Protein AF-A0AAJ5UW17-F1 (afdb_monomer_lite)

Sequence (78 aa):
MPYLFSPGHLTFYHTEVPYPDIPADVREVTDEEHDLLMQGLLTQGKVLQSDAQGAPVLVDRTEAASTVSEAAAISPDS

Radius of gyration: 16.02 Å; chains: 1; bounding box: 45×48×29 Å

Organism: NCBI:txid2666183

pLDDT: mean 84.27, std 16.44, range [45.66, 96.94]

Structure (mmCIF, N/CA/C/O backbone):
data_AF-A0AAJ5UW17-F1
#
_entry.id   AF-A0AAJ5UW17-F1
#
loop_
_atom_site.group_PDB
_atom_site.id
_atom_site.type_symbol
_atom_site.label_atom_id
_atom_site.label_alt_id
_atom_site.label_comp_id
_atom_site.label_asym_id
_atom_site.label_entity_id
_atom_site.label_seq_id
_atom_site.pdbx_PDB_ins_code
_atom_site.Cartn_x
_atom_site.Cartn_y
_atom_site.Cartn_z
_atom_site.occupancy
_atom_site.B_iso_or_equiv
_atom_site.auth_seq_id
_atom_site.auth_comp_id
_atom_site.auth_asym_id
_atom_site.auth_atom_id
_atom_site.pdbx_PDB_model_num
ATOM 1 N N . MET A 1 1 ? 9.319 10.098 -3.163 1.00 70.81 1 MET A N 1
ATOM 2 C CA . MET A 1 1 ? 9.589 9.198 -4.300 1.00 70.81 1 MET A CA 1
ATOM 3 C C . MET A 1 1 ? 8.712 7.986 -4.081 1.00 70.81 1 MET A C 1
ATOM 5 O O . MET A 1 1 ? 8.891 7.345 -3.054 1.00 70.81 1 MET A O 1
ATOM 9 N N . PRO A 1 2 ? 7.769 7.701 -4.992 1.00 86.94 2 PRO A N 1
ATOM 10 C CA . PRO A 1 2 ? 6.625 6.854 -4.685 1.00 86.94 2 PRO A CA 1
ATOM 11 C C . PRO A 1 2 ? 7.037 5.425 -4.329 1.00 86.94 2 PRO A C 1
ATOM 13 O O . PRO A 1 2 ? 8.051 4.900 -4.806 1.00 86.94 2 PRO A O 1
ATOM 16 N N . TYR A 1 3 ? 6.202 4.790 -3.518 1.00 94.25 3 TYR A N 1
ATOM 17 C CA . TYR A 1 3 ? 6.238 3.360 -3.255 1.00 94.25 3 TYR A CA 1
ATOM 18 C C . TYR A 1 3 ? 5.391 2.631 -4.294 1.00 94.25 3 TYR A C 1
ATOM 20 O O . TYR A 1 3 ? 4.489 3.203 -4.902 1.00 94.25 3 TYR A O 1
ATOM 28 N N . LEU A 1 4 ? 5.660 1.346 -4.486 1.00 95.56 4 LEU A N 1
ATOM 29 C CA . LEU A 1 4 ? 4.799 0.455 -5.248 1.00 95.56 4 LEU A CA 1
ATOM 30 C C . LEU A 1 4 ? 4.105 -0.505 -4.288 1.00 95.56 4 LEU A C 1
ATOM 32 O O . LEU A 1 4 ? 4.745 -1.039 -3.390 1.00 95.56 4 LEU A O 1
ATOM 36 N N . PHE A 1 5 ? 2.822 -0.771 -4.484 1.00 96.94 5 PHE A N 1
ATOM 37 C CA . PHE A 1 5 ? 2.060 -1.743 -3.705 1.00 96.94 5 PHE A CA 1
ATOM 38 C C . PHE A 1 5 ? 1.553 -2.864 -4.605 1.00 96.94 5 PHE A C 1
ATOM 40 O O . PHE A 1 5 ? 0.910 -2.583 -5.613 1.00 96.94 5 PHE A O 1
ATOM 47 N N . SER A 1 6 ? 1.812 -4.121 -4.234 1.00 96.44 6 SER A N 1
ATOM 48 C CA . SER A 1 6 ? 1.200 -5.290 -4.878 1.00 96.44 6 SER A CA 1
ATOM 49 C C . SER A 1 6 ? -0.035 -5.727 -4.080 1.00 96.44 6 SER A C 1
ATOM 51 O O . SER A 1 6 ? 0.121 -6.182 -2.940 1.00 96.44 6 SER A O 1
ATOM 53 N N . PRO A 1 7 ? -1.254 -5.634 -4.644 1.00 95.38 7 PRO A N 1
ATOM 54 C CA . PRO A 1 7 ? -2.467 -6.107 -3.988 1.00 95.38 7 PRO A CA 1
ATOM 55 C C . PRO A 1 7 ? -2.501 -7.630 -3.825 1.00 95.38 7 PRO A C 1
ATOM 57 O O . PRO A 1 7 ? -3.077 -8.104 -2.848 1.00 95.38 7 PRO A O 1
ATOM 60 N N . GLY A 1 8 ? -1.882 -8.397 -4.728 1.00 92.50 8 GLY A N 1
ATOM 61 C CA . GLY A 1 8 ? -1.805 -9.854 -4.629 1.00 92.50 8 GLY A CA 1
ATOM 62 C C . GLY A 1 8 ? -0.847 -10.338 -3.541 1.00 92.50 8 GLY A C 1
ATOM 63 O O . GLY A 1 8 ? -1.072 -11.392 -2.949 1.00 92.50 8 GLY A O 1
ATOM 64 N N . HIS A 1 9 ? 0.214 -9.577 -3.258 1.00 93.12 9 HIS A N 1
ATOM 65 C CA . HIS A 1 9 ? 1.209 -9.927 -2.236 1.00 93.12 9 HIS A CA 1
ATOM 66 C C . HIS A 1 9 ? 1.047 -9.138 -0.929 1.00 93.12 9 HIS A C 1
ATOM 68 O O . HIS A 1 9 ? 1.773 -9.402 0.030 1.00 93.12 9 HIS A O 1
ATOM 74 N N . LEU A 1 10 ? 0.142 -8.153 -0.891 1.00 94.44 10 LEU A N 1
ATOM 75 C CA . LEU A 1 10 ? -0.054 -7.219 0.224 1.00 94.44 10 LEU A CA 1
ATOM 76 C C . LEU A 1 10 ? 1.278 -6.648 0.740 1.00 94.44 10 LEU A C 1
ATOM 78 O O . LEU A 1 10 ? 1.549 -6.633 1.940 1.00 94.44 10 LEU A O 1
ATOM 82 N N . THR A 1 11 ? 2.139 -6.232 -0.190 1.00 94.12 11 THR A N 1
ATOM 83 C CA . THR A 1 11 ? 3.528 -5.840 0.089 1.00 94.12 11 THR A CA 1
ATOM 84 C C . THR A 1 11 ? 3.889 -4.558 -0.652 1.00 94.12 11 THR A C 1
ATOM 86 O O . THR A 1 11 ? 3.453 -4.343 -1.786 1.00 94.12 11 THR A O 1
ATOM 89 N N . PHE A 1 12 ? 4.712 -3.728 -0.008 1.00 95.19 12 PHE A N 1
ATOM 90 C CA . PHE A 1 12 ? 5.290 -2.527 -0.602 1.00 95.19 12 PHE A CA 1
ATOM 91 C C . PHE A 1 12 ? 6.693 -2.788 -1.160 1.00 95.19 12 PHE A C 1
ATOM 93 O O . PHE A 1 12 ? 7.487 -3.519 -0.567 1.00 95.19 12 PHE A O 1
ATOM 100 N N . TYR A 1 13 ? 7.013 -2.129 -2.268 1.00 94.31 13 TYR A N 1
ATOM 101 C CA . TYR A 1 13 ? 8.323 -2.118 -2.905 1.00 94.31 13 TYR A CA 1
ATOM 102 C C . TYR A 1 13 ? 8.785 -0.672 -3.045 1.00 94.31 13 TYR A C 1
ATOM 104 O O . TYR A 1 13 ? 8.038 0.192 -3.504 1.00 94.31 13 TYR A O 1
ATOM 112 N N . HIS A 1 14 ? 10.025 -0.404 -2.657 1.00 92.06 14 HIS A N 1
ATOM 113 C CA . HIS A 1 14 ? 10.614 0.918 -2.826 1.00 92.06 14 HIS A CA 1
ATOM 114 C C . HIS A 1 14 ? 11.159 1.058 -4.252 1.00 92.06 14 HIS A C 1
ATOM 116 O O . HIS A 1 14 ? 11.913 0.199 -4.704 1.00 92.06 14 HIS A O 1
ATOM 122 N N . THR A 1 15 ? 10.820 2.141 -4.954 1.00 88.88 15 THR A N 1
ATOM 123 C CA . THR A 1 15 ? 11.208 2.344 -6.367 1.00 88.88 15 THR A CA 1
ATOM 124 C C . THR A 1 15 ? 12.720 2.458 -6.583 1.00 88.88 15 THR A C 1
ATOM 126 O O . THR A 1 15 ? 13.216 2.149 -7.662 1.00 88.88 15 THR A O 1
ATOM 129 N N . GLU A 1 16 ? 13.472 2.845 -5.552 1.00 89.12 16 GLU A N 1
ATOM 130 C CA . GLU A 1 16 ? 14.942 2.923 -5.606 1.00 89.12 16 GLU A CA 1
ATOM 131 C C . GLU A 1 16 ? 15.661 1.602 -5.289 1.00 89.12 16 GLU A C 1
ATOM 133 O O . GLU A 1 16 ? 16.872 1.495 -5.488 1.00 89.12 16 GLU A O 1
ATOM 138 N N . VAL A 1 17 ? 14.947 0.593 -4.782 1.00 88.62 17 VAL A N 1
ATOM 139 C CA . VAL A 1 17 ? 15.543 -0.711 -4.479 1.00 88.62 17 VAL A CA 1
ATOM 140 C C . VAL A 1 17 ? 15.323 -1.620 -5.688 1.00 88.62 17 VAL A C 1
ATOM 142 O O . VAL A 1 17 ? 14.177 -1.878 -6.051 1.00 88.62 17 VAL A O 1
ATOM 145 N N . PRO A 1 18 ? 16.385 -2.116 -6.347 1.00 86.88 18 PRO A N 1
ATOM 146 C CA . PRO A 1 18 ? 16.221 -3.027 -7.466 1.00 86.88 18 PRO A CA 1
ATOM 147 C C . PRO A 1 18 ? 15.690 -4.371 -6.964 1.00 86.88 18 PRO A C 1
ATOM 149 O O . PRO A 1 18 ? 16.325 -5.042 -6.149 1.00 86.88 18 PRO A O 1
ATOM 152 N N . TYR A 1 19 ? 14.545 -4.781 -7.498 1.00 88.00 19 TYR A N 1
ATOM 153 C CA . TYR A 1 19 ? 13.971 -6.102 -7.273 1.00 88.00 19 TYR A CA 1
ATOM 154 C C . TYR A 1 19 ? 14.012 -6.889 -8.587 1.00 88.00 19 TYR A C 1
ATOM 156 O O . TYR A 1 19 ? 13.595 -6.353 -9.614 1.00 88.00 19 TYR A O 1
ATOM 164 N N . PRO A 1 20 ? 14.514 -8.137 -8.581 1.00 88.50 20 PRO A N 1
ATOM 165 C CA . PRO A 1 20 ? 14.645 -8.929 -9.802 1.00 88.50 20 PRO A CA 1
ATOM 166 C C . PRO A 1 20 ? 13.287 -9.262 -10.432 1.00 88.50 20 PRO A C 1
ATOM 168 O O . PRO A 1 20 ? 13.175 -9.241 -11.652 1.00 88.50 20 PRO A O 1
ATOM 171 N N . ASP A 1 21 ? 12.261 -9.485 -9.606 1.00 89.00 21 ASP A N 1
ATOM 172 C CA . ASP A 1 21 ? 10.929 -9.915 -10.036 1.00 89.00 21 ASP A CA 1
ATOM 173 C C . ASP A 1 21 ? 9.842 -9.083 -9.329 1.00 89.00 21 ASP A C 1
ATOM 175 O O . ASP A 1 21 ? 9.222 -9.524 -8.359 1.00 89.00 21 ASP A O 1
ATOM 179 N N . ILE A 1 22 ? 9.631 -7.842 -9.783 1.00 91.50 22 ILE A N 1
ATOM 180 C CA . ILE A 1 22 ? 8.502 -7.019 -9.318 1.00 91.50 22 ILE A CA 1
ATOM 181 C C . ILE A 1 22 ? 7.198 -7.590 -9.905 1.00 91.50 22 ILE A C 1
ATOM 183 O O . ILE A 1 22 ? 7.128 -7.790 -11.121 1.00 91.50 22 ILE A O 1
ATOM 187 N N . PRO A 1 23 ? 6.157 -7.839 -9.087 1.00 94.19 23 PRO A N 1
ATOM 188 C CA . PRO A 1 23 ? 4.866 -8.309 -9.582 1.00 94.19 23 PRO A CA 1
ATOM 189 C C . PRO A 1 23 ? 4.238 -7.360 -10.612 1.00 94.19 23 PRO A C 1
ATOM 191 O O . PRO A 1 23 ? 4.342 -6.144 -10.498 1.00 94.19 23 PRO A O 1
ATOM 194 N N . ALA A 1 24 ? 3.533 -7.905 -11.606 1.00 93.88 24 ALA A N 1
ATOM 195 C CA . ALA A 1 24 ? 2.883 -7.097 -12.645 1.00 93.88 24 ALA A CA 1
ATOM 196 C C . ALA A 1 24 ? 1.644 -6.325 -12.149 1.00 93.88 24 ALA A C 1
ATOM 198 O O . ALA A 1 24 ? 1.147 -5.449 -12.852 1.00 93.88 24 ALA A O 1
ATOM 199 N N . ASP A 1 25 ? 1.131 -6.667 -10.966 1.00 93.75 25 ASP A N 1
ATOM 200 C CA . ASP A 1 25 ? -0.040 -6.045 -10.346 1.00 93.75 25 ASP A CA 1
ATOM 201 C C . ASP A 1 25 ? 0.315 -4.838 -9.466 1.00 93.75 25 ASP A C 1
ATOM 203 O O . ASP A 1 25 ? -0.572 -4.261 -8.836 1.00 93.75 25 ASP A O 1
ATOM 207 N N . VAL A 1 26 ? 1.597 -4.455 -9.406 1.00 95.12 26 VAL A N 1
ATOM 208 C CA . VAL A 1 26 ? 2.009 -3.315 -8.597 1.00 95.12 26 VAL A CA 1
ATOM 209 C C . VAL A 1 26 ? 1.420 -2.008 -9.108 1.00 95.12 26 VAL A C 1
ATOM 211 O O . VAL A 1 26 ? 1.324 -1.755 -10.309 1.00 95.12 26 VAL A O 1
ATOM 214 N N . ARG A 1 27 ? 1.092 -1.134 -8.164 1.00 94.31 27 ARG A N 1
ATOM 215 C CA . ARG A 1 27 ? 0.638 0.229 -8.428 1.00 94.31 27 ARG A CA 1
ATOM 216 C C . ARG A 1 27 ? 1.410 1.230 -7.593 1.00 94.31 27 ARG A C 1
ATOM 218 O O . ARG A 1 27 ? 1.837 0.907 -6.490 1.00 94.31 27 ARG A O 1
ATOM 225 N N . GLU A 1 28 ? 1.538 2.445 -8.099 1.00 94.75 28 GLU A N 1
ATOM 226 C CA . GLU A 1 28 ? 2.145 3.541 -7.348 1.00 94.75 28 GLU A CA 1
ATOM 227 C C . GLU A 1 28 ? 1.269 3.963 -6.160 1.00 94.75 28 GLU A C 1
ATOM 229 O O . GLU A 1 28 ? 0.037 3.955 -6.238 1.00 94.75 28 GLU A O 1
ATOM 234 N N . VAL A 1 29 ? 1.942 4.319 -5.070 1.00 94.88 29 VAL A N 1
ATOM 235 C CA . VAL A 1 29 ? 1.412 4.854 -3.814 1.00 94.88 29 VAL A CA 1
ATOM 236 C C . VAL A 1 29 ? 2.310 6.026 -3.429 1.00 94.88 29 VAL A C 1
ATOM 238 O O . VAL A 1 29 ? 3.539 5.921 -3.537 1.00 94.88 29 VAL A O 1
ATOM 241 N N . THR A 1 30 ? 1.732 7.150 -3.009 1.00 92.94 30 THR A N 1
ATOM 242 C CA . THR A 1 30 ? 2.558 8.302 -2.614 1.00 92.94 30 THR A CA 1
ATOM 243 C C . THR A 1 30 ? 3.270 8.045 -1.286 1.00 92.94 30 THR A C 1
ATOM 245 O O . THR A 1 30 ? 2.885 7.170 -0.509 1.00 92.94 30 THR A O 1
ATOM 248 N N . ASP A 1 31 ? 4.318 8.816 -1.008 1.00 93.19 31 ASP A N 1
ATOM 249 C CA . ASP A 1 31 ? 5.046 8.742 0.261 1.00 93.19 31 ASP A CA 1
ATOM 250 C C . ASP A 1 31 ? 4.097 9.008 1.441 1.00 93.19 31 ASP A C 1
ATOM 252 O O . ASP A 1 31 ? 4.117 8.281 2.431 1.00 93.19 31 ASP A O 1
ATOM 256 N N . GLU A 1 32 ? 3.210 10.002 1.312 1.00 93.75 32 GLU A N 1
ATOM 257 C CA . GLU A 1 32 ? 2.246 10.356 2.356 1.00 93.75 32 GLU A CA 1
ATOM 258 C C . GLU A 1 32 ? 1.229 9.237 2.608 1.00 93.75 32 GLU A C 1
ATOM 260 O O . GLU A 1 32 ? 0.908 8.935 3.759 1.00 93.75 32 GLU A O 1
ATOM 265 N N . GLU A 1 33 ? 0.724 8.607 1.544 1.00 93.94 33 GLU A N 1
ATOM 266 C CA . GLU A 1 33 ? -0.171 7.455 1.657 1.00 93.94 33 GLU A CA 1
ATOM 267 C C . GLU A 1 33 ? 0.538 6.281 2.336 1.00 93.94 33 GLU A C 1
ATOM 269 O O . GLU A 1 33 ? 0.005 5.698 3.282 1.00 93.94 33 GLU A O 1
ATOM 274 N N . HIS A 1 34 ? 1.760 5.964 1.903 1.00 95.31 34 HIS A N 1
ATOM 275 C CA . HIS A 1 34 ? 2.571 4.909 2.500 1.00 95.31 34 HIS A CA 1
ATOM 276 C C . HIS A 1 34 ? 2.826 5.163 3.992 1.00 95.31 34 HIS A C 1
ATOM 278 O O . HIS A 1 34 ? 2.629 4.261 4.808 1.00 95.31 34 HIS A O 1
ATOM 284 N N . ASP A 1 35 ? 3.192 6.384 4.379 1.00 94.69 35 ASP A N 1
ATOM 285 C CA . ASP A 1 35 ? 3.464 6.731 5.775 1.00 94.69 35 ASP A CA 1
ATOM 286 C C . ASP A 1 35 ? 2.221 6.580 6.664 1.00 94.69 35 ASP A C 1
ATOM 288 O O . ASP A 1 35 ? 2.309 6.032 7.769 1.00 94.69 35 ASP A O 1
ATOM 292 N N . LEU A 1 36 ? 1.043 6.985 6.173 1.00 94.31 36 LEU A N 1
ATOM 293 C CA . LEU A 1 36 ? -0.229 6.784 6.877 1.00 94.31 36 LEU A CA 1
ATOM 294 C C . LEU A 1 36 ? -0.557 5.294 7.051 1.00 94.31 36 LEU A C 1
ATOM 296 O O . LEU A 1 36 ? -0.986 4.869 8.132 1.00 94.31 36 LEU A O 1
ATOM 300 N N . LEU A 1 37 ? -0.328 4.488 6.010 1.00 95.56 37 LEU A N 1
ATOM 301 C CA . LEU A 1 37 ? -0.525 3.039 6.053 1.00 95.56 37 LEU A CA 1
ATOM 302 C C . LEU A 1 37 ? 0.423 2.398 7.077 1.00 95.56 37 LEU A C 1
ATOM 304 O O . LEU A 1 37 ? -0.017 1.658 7.961 1.00 95.56 37 LEU A O 1
ATOM 308 N N . MET A 1 38 ? 1.710 2.742 7.027 1.00 94.69 38 MET A N 1
ATOM 309 C CA . MET A 1 38 ? 2.723 2.227 7.948 1.00 94.69 38 MET A CA 1
ATOM 310 C C . MET A 1 38 ? 2.451 2.628 9.396 1.00 94.69 38 MET A C 1
ATOM 312 O O . MET A 1 38 ? 2.600 1.800 10.298 1.00 94.69 38 MET A O 1
ATOM 316 N N . GLN A 1 39 ? 1.987 3.857 9.638 1.00 95.00 39 GLN A N 1
ATOM 317 C CA . GLN A 1 39 ? 1.582 4.289 10.972 1.00 95.00 39 GLN A CA 1
ATOM 318 C C . GLN A 1 39 ? 0.471 3.389 11.522 1.00 95.00 39 GLN A C 1
ATOM 320 O O . GLN A 1 39 ? 0.566 2.920 12.660 1.00 95.00 39 GLN A O 1
ATOM 325 N N . GLY A 1 40 ? -0.566 3.105 10.735 1.00 93.19 40 GLY A N 1
ATOM 326 C CA . GLY A 1 40 ? -1.655 2.243 11.185 1.00 93.19 40 GLY A CA 1
ATOM 327 C C . GLY A 1 40 ? -1.231 0.789 11.417 1.00 93.19 40 GLY A C 1
ATOM 328 O O . GLY A 1 40 ? -1.638 0.194 12.419 1.00 93.19 40 GLY A O 1
ATOM 329 N N . LEU A 1 41 ? -0.352 0.241 10.571 1.00 92.62 41 LEU A N 1
ATOM 330 C CA . LEU A 1 41 ? 0.202 -1.109 10.749 1.00 92.62 41 LEU A CA 1
ATOM 331 C C . LEU A 1 41 ? 1.032 -1.226 12.032 1.00 92.62 41 LEU A C 1
ATOM 333 O O . LEU A 1 41 ? 0.853 -2.163 12.809 1.00 92.62 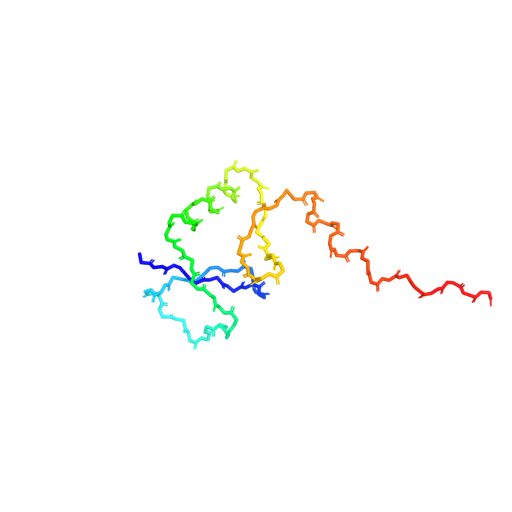41 LEU A O 1
ATOM 337 N N . LEU A 1 42 ? 1.931 -0.268 12.266 1.00 93.12 42 LEU A N 1
ATOM 338 C CA . LEU A 1 42 ? 2.906 -0.340 13.355 1.00 93.12 42 LEU A CA 1
ATOM 339 C C . LEU A 1 42 ? 2.344 0.116 14.704 1.00 93.12 42 LEU A C 1
ATOM 341 O O . LEU A 1 42 ? 2.781 -0.379 15.741 1.00 93.12 42 LEU 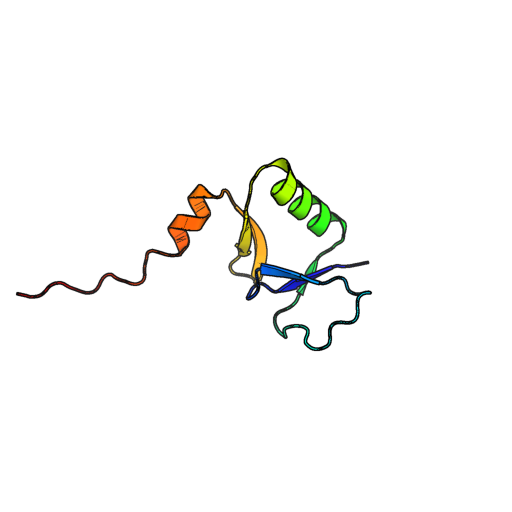A O 1
ATOM 345 N N . THR A 1 43 ? 1.399 1.062 14.710 1.00 92.69 43 THR A N 1
ATOM 346 C CA . THR A 1 43 ? 0.946 1.718 15.953 1.00 92.69 43 THR A CA 1
ATOM 347 C C . THR A 1 43 ? -0.482 1.374 16.351 1.00 92.69 43 THR A C 1
ATOM 349 O O . THR A 1 43 ? -0.792 1.37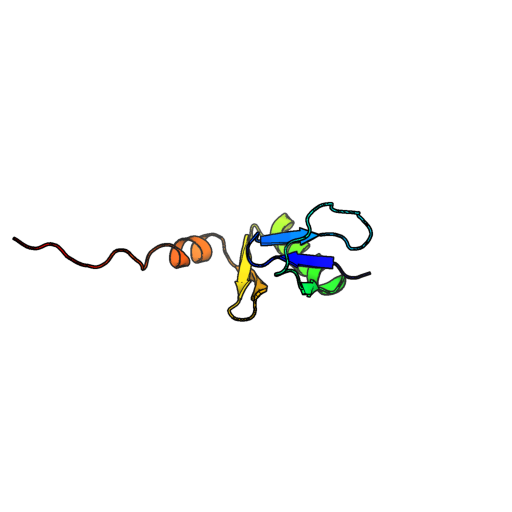7 17.539 1.00 92.69 43 THR A O 1
ATOM 352 N N . GLN A 1 44 ? -1.351 1.056 15.387 1.00 90.62 44 GLN A N 1
ATOM 353 C CA . GLN A 1 44 ? -2.777 0.816 15.644 1.00 90.62 44 GLN A CA 1
ATOM 354 C C . GLN A 1 44 ? -3.140 -0.674 15.603 1.00 90.62 44 GLN A C 1
ATOM 356 O O . GLN A 1 44 ? -4.288 -1.026 15.854 1.00 90.62 44 GLN A O 1
ATOM 361 N N . GLY A 1 45 ? -2.183 -1.558 15.291 1.00 89.44 45 GLY A N 1
ATOM 362 C CA . GLY A 1 45 ? -2.421 -3.002 15.198 1.00 89.44 45 GLY A CA 1
ATOM 363 C C . GLY A 1 45 ? -3.358 -3.402 14.054 1.00 89.44 45 GLY A C 1
ATOM 364 O O . GLY A 1 45 ? -3.901 -4.511 14.068 1.00 89.44 45 GLY A O 1
ATOM 365 N N . LYS A 1 46 ? -3.553 -2.506 13.080 1.00 93.62 46 LYS A N 1
ATOM 366 C CA . LYS A 1 46 ? -4.330 -2.768 11.869 1.00 93.62 46 LYS A CA 1
ATOM 367 C C . LYS A 1 46 ? -3.583 -3.725 10.953 1.00 93.62 46 LYS A C 1
ATOM 369 O O . LYS A 1 46 ? -2.386 -3.970 11.116 1.00 93.62 46 LYS A O 1
ATOM 374 N N . VAL A 1 47 ? -4.299 -4.272 9.983 1.00 94.38 47 VAL A N 1
ATOM 375 C CA . VAL A 1 47 ? -3.716 -5.121 8.944 1.00 94.38 47 VAL A CA 1
ATOM 376 C C . VAL A 1 47 ? -3.937 -4.503 7.575 1.00 94.38 47 VAL A C 1
ATOM 378 O O . VAL A 1 47 ? -4.900 -3.766 7.358 1.00 94.38 47 VAL A O 1
ATOM 381 N N . LEU A 1 48 ? -3.010 -4.795 6.670 1.00 94.81 48 LEU A N 1
ATOM 382 C CA . LEU A 1 48 ? -3.063 -4.328 5.296 1.00 94.81 48 LEU A CA 1
ATOM 383 C C . LEU A 1 48 ? -3.988 -5.236 4.484 1.00 94.81 48 LEU A C 1
ATOM 385 O O . LEU A 1 48 ? -3.882 -6.460 4.571 1.00 94.81 48 LEU A O 1
ATOM 389 N N . GLN A 1 49 ? -4.864 -4.637 3.689 1.00 94.75 49 GLN A N 1
ATOM 390 C CA . GLN A 1 49 ? -5.670 -5.306 2.672 1.00 94.75 49 GLN A CA 1
ATOM 391 C C . GLN A 1 49 ? -5.653 -4.504 1.372 1.00 94.75 49 GLN A C 1
ATOM 393 O O . GLN A 1 49 ? -5.173 -3.372 1.334 1.00 94.75 49 GLN A O 1
ATOM 398 N N . SER A 1 50 ? -6.168 -5.104 0.304 1.00 95.00 50 SER A N 1
ATOM 399 C CA . SER A 1 50 ? -6.459 -4.430 -0.955 1.00 95.00 50 SER A CA 1
ATOM 400 C C . SER A 1 50 ? -7.968 -4.233 -1.102 1.00 95.00 50 SER A C 1
ATOM 402 O O . SER A 1 50 ? -8.753 -5.131 -0.796 1.00 95.00 50 SER A O 1
ATOM 404 N N . ASP A 1 51 ? -8.386 -3.047 -1.541 1.00 93.25 51 ASP A N 1
ATOM 405 C CA . ASP A 1 51 ? -9.784 -2.791 -1.890 1.00 93.25 51 ASP A CA 1
ATOM 406 C C . ASP A 1 51 ? -10.159 -3.406 -3.255 1.00 93.25 51 ASP A C 1
ATOM 408 O O . ASP A 1 51 ? -9.343 -4.035 -3.935 1.00 93.25 51 ASP A O 1
ATOM 412 N N . ALA A 1 52 ? -11.409 -3.209 -3.690 1.00 90.62 52 ALA A N 1
ATOM 413 C CA . ALA A 1 52 ? -11.908 -3.728 -4.969 1.00 90.62 52 ALA A CA 1
ATOM 414 C C . ALA A 1 52 ? -11.185 -3.146 -6.201 1.00 90.62 52 ALA A C 1
ATOM 416 O O . ALA A 1 52 ? -11.299 -3.683 -7.303 1.00 90.62 52 ALA A O 1
ATOM 417 N N . GLN A 1 53 ? -10.457 -2.045 -6.028 1.00 90.94 53 GLN A N 1
ATOM 418 C CA . GLN A 1 53 ? -9.660 -1.379 -7.047 1.00 90.94 53 GLN A CA 1
ATOM 419 C C . GLN A 1 53 ? -8.172 -1.742 -6.927 1.00 90.94 53 GLN A C 1
ATOM 421 O O . GLN A 1 53 ? -7.371 -1.247 -7.721 1.00 90.94 53 GLN A O 1
ATOM 426 N N . GLY A 1 54 ? -7.793 -2.587 -5.961 1.00 90.81 54 GLY A N 1
ATOM 427 C CA . GLY A 1 54 ? -6.420 -2.995 -5.679 1.00 90.81 54 GLY A CA 1
ATOM 428 C C . GLY A 1 54 ? -5.599 -1.943 -4.930 1.00 90.81 54 GLY A C 1
ATOM 429 O O . GLY A 1 54 ? -4.373 -2.006 -4.971 1.00 90.81 54 GLY A O 1
ATOM 430 N N . ALA A 1 55 ? -6.221 -0.926 -4.332 1.00 94.00 55 ALA A N 1
ATOM 431 C CA . ALA A 1 55 ? -5.524 0.075 -3.528 1.00 94.00 55 ALA A CA 1
ATOM 432 C C . ALA A 1 55 ? -5.306 -0.447 -2.098 1.00 94.00 55 ALA A C 1
ATOM 434 O O . ALA A 1 55 ? -6.150 -1.188 -1.586 1.00 94.00 55 ALA A O 1
ATOM 435 N N . PRO A 1 56 ? -4.186 -0.094 -1.447 1.00 96.06 56 PRO A N 1
ATOM 436 C CA . PRO A 1 56 ? -3.931 -0.518 -0.080 1.00 96.06 56 PRO A CA 1
ATOM 437 C C . PRO A 1 56 ? -4.881 0.184 0.895 1.00 96.06 56 PRO A C 1
ATOM 439 O O . PRO A 1 56 ? -4.995 1.409 0.905 1.00 96.06 56 PRO A O 1
ATOM 442 N N . VAL A 1 57 ? -5.518 -0.594 1.763 1.00 95.38 57 VAL A N 1
ATOM 443 C CA . VAL A 1 57 ? -6.387 -0.104 2.836 1.00 95.38 57 VAL A CA 1
ATOM 444 C C . VAL A 1 57 ? -6.023 -0.764 4.160 1.00 95.38 57 VAL A C 1
ATOM 446 O O . VAL A 1 57 ? -5.557 -1.903 4.206 1.00 95.38 57 VAL A O 1
ATOM 449 N N . LEU A 1 58 ? -6.237 -0.041 5.258 1.00 95.19 58 LEU A N 1
ATOM 450 C CA . LEU A 1 58 ? -6.068 -0.580 6.602 1.00 95.19 58 LEU A CA 1
ATOM 451 C C . LEU A 1 58 ? -7.412 -0.997 7.171 1.00 95.19 58 LEU A C 1
ATOM 453 O O . LEU A 1 58 ? -8.315 -0.169 7.298 1.00 95.19 58 LEU A O 1
ATOM 457 N N . VAL A 1 59 ? -7.494 -2.246 7.605 1.00 94.00 59 VAL A N 1
ATOM 458 C CA . VAL A 1 59 ? -8.681 -2.792 8.263 1.00 94.00 59 VAL A CA 1
ATOM 459 C C . VAL A 1 59 ? -8.332 -3.292 9.656 1.00 94.00 59 VAL A C 1
ATOM 461 O O . VAL A 1 59 ? -7.168 -3.584 9.968 1.00 94.00 59 VAL A O 1
ATOM 464 N N . ASP A 1 60 ? -9.344 -3.398 10.509 1.00 92.25 60 ASP A N 1
ATOM 465 C CA . ASP A 1 60 ? -9.159 -4.021 11.809 1.00 92.25 60 ASP A CA 1
ATOM 466 C C . ASP A 1 60 ? -8.919 -5.523 11.637 1.00 92.25 60 ASP A C 1
ATOM 468 O O . ASP A 1 60 ? -9.523 -6.198 10.799 1.00 92.25 60 ASP A O 1
ATOM 472 N N . ARG A 1 61 ? -8.033 -6.084 12.466 1.00 82.38 61 ARG A N 1
ATOM 473 C CA . ARG A 1 61 ? -7.671 -7.508 12.388 1.00 82.38 61 ARG A CA 1
ATOM 474 C C . ARG A 1 61 ? -8.888 -8.437 12.515 1.00 82.38 61 ARG A C 1
ATOM 476 O O . ARG A 1 61 ? -8.886 -9.515 11.928 1.00 82.38 61 ARG A O 1
ATOM 483 N N . THR A 1 62 ? -9.918 -8.028 13.255 1.00 76.38 62 THR A N 1
ATOM 484 C CA . THR A 1 62 ? -11.166 -8.792 13.413 1.00 76.38 62 THR A CA 1
ATOM 485 C C . THR A 1 62 ? -11.994 -8.825 12.125 1.00 76.38 62 THR A C 1
ATOM 487 O O . THR A 1 62 ? -12.584 -9.854 11.804 1.00 76.38 62 THR A O 1
ATOM 490 N N . GLU A 1 63 ? -12.005 -7.737 11.354 1.00 60.56 63 GLU A N 1
ATOM 491 C CA . GLU A 1 63 ? -12.714 -7.673 10.070 1.00 60.56 63 GLU A CA 1
ATOM 492 C C . GLU A 1 63 ? -11.999 -8.501 8.996 1.00 60.56 63 GLU A C 1
ATOM 494 O O . GLU A 1 63 ? -12.644 -9.165 8.187 1.00 60.56 63 GLU A O 1
ATOM 499 N N . ALA A 1 64 ? -10.666 -8.573 9.057 1.00 60.16 64 ALA A N 1
ATOM 500 C CA . ALA A 1 64 ? -9.864 -9.341 8.110 1.00 60.16 64 ALA A CA 1
ATOM 501 C C . ALA A 1 64 ? -10.107 -10.861 8.135 1.00 60.16 64 ALA A C 1
ATOM 503 O O . ALA A 1 64 ? -9.839 -11.537 7.145 1.00 60.16 64 ALA A O 1
ATOM 504 N N . ALA A 1 65 ? -10.623 -11.412 9.238 1.00 55.91 65 ALA A N 1
ATOM 505 C CA . ALA A 1 65 ? -10.980 -12.829 9.321 1.00 55.91 65 ALA A CA 1
ATOM 506 C C . ALA A 1 65 ? -12.332 -13.151 8.654 1.00 55.91 65 ALA A C 1
ATOM 508 O O . ALA A 1 65 ? -12.598 -14.310 8.338 1.00 55.91 65 ALA A O 1
ATOM 509 N N . SER A 1 66 ? -13.181 -12.142 8.430 1.00 50.81 66 SER A N 1
ATOM 510 C CA . SER A 1 66 ? -14.529 -12.346 7.883 1.00 50.81 66 SER A CA 1
ATOM 511 C C . SER A 1 66 ? -14.541 -12.475 6.357 1.00 50.81 66 SER A C 1
ATOM 513 O O . SER A 1 66 ? -15.460 -13.072 5.809 1.00 50.81 66 SER A O 1
ATOM 515 N N . TH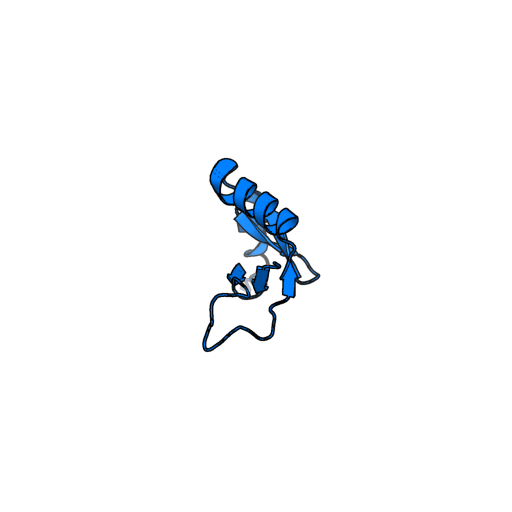R A 1 67 ? -13.504 -12.008 5.655 1.00 50.50 67 THR A N 1
ATOM 516 C CA . THR A 1 67 ? -13.428 -12.059 4.182 1.00 50.50 67 THR A CA 1
ATOM 517 C C . THR A 1 67 ? -12.840 -13.358 3.61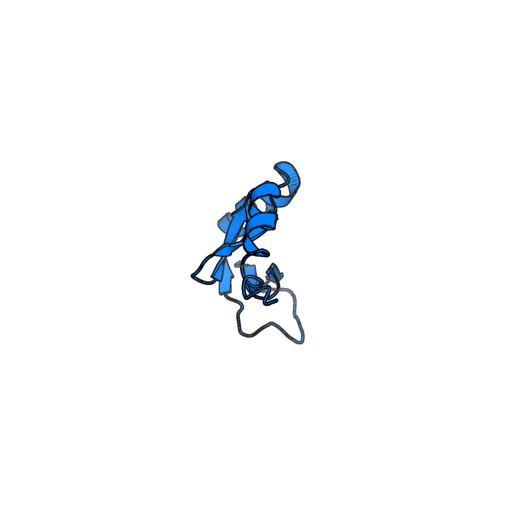2 1.00 50.50 67 THR A C 1
ATOM 519 O O . THR A 1 67 ? -12.743 -13.494 2.396 1.00 50.50 67 THR A O 1
ATOM 522 N N . VAL A 1 68 ? -12.498 -14.346 4.454 1.00 49.59 68 VAL A N 1
ATOM 523 C CA . VAL A 1 68 ? -11.988 -15.669 4.017 1.00 49.59 68 VAL A CA 1
ATOM 524 C C . VAL A 1 68 ? -13.028 -16.796 4.184 1.00 49.59 68 VAL A C 1
ATOM 526 O O . VAL A 1 68 ? -12.812 -17.911 3.716 1.00 49.59 68 VAL A O 1
ATOM 529 N N . SER A 1 69 ? -14.197 -16.524 4.775 1.00 48.91 69 SER A N 1
ATOM 530 C CA . SER A 1 69 ? -15.221 -17.543 5.070 1.00 48.91 69 SER A CA 1
ATOM 531 C C . SER A 1 69 ? -16.552 -17.293 4.357 1.00 48.91 69 SER A C 1
ATOM 533 O O . SER A 1 69 ? -17.587 -17.208 5.002 1.00 48.91 69 SER A O 1
ATOM 535 N N . GLU A 1 70 ? -16.560 -17.235 3.023 1.00 45.66 70 GLU A N 1
ATOM 536 C CA . GLU A 1 70 ? -17.799 -17.471 2.260 1.00 45.66 70 GLU A CA 1
ATOM 537 C C . GLU A 1 70 ? -17.521 -18.105 0.885 1.00 45.66 70 GLU A 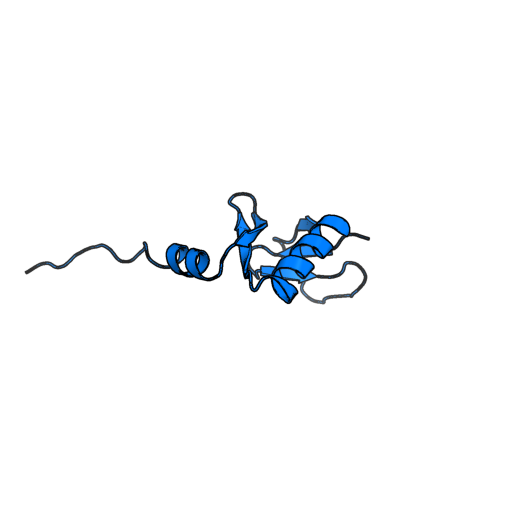C 1
ATOM 539 O O . GLU A 1 70 ? -17.863 -17.575 -0.164 1.00 45.66 70 GLU A O 1
ATOM 544 N N . ALA A 1 71 ? -16.852 -19.264 0.878 1.00 48.41 71 ALA A N 1
ATOM 545 C CA . ALA A 1 71 ? -16.751 -20.126 -0.310 1.00 48.41 71 ALA A CA 1
ATOM 546 C C . ALA A 1 71 ? -16.876 -21.631 0.010 1.00 48.41 71 ALA A C 1
ATOM 548 O O . ALA A 1 71 ? -16.401 -22.476 -0.744 1.00 48.41 71 ALA A O 1
ATOM 549 N N . ALA A 1 72 ? -17.533 -21.989 1.118 1.00 47.97 72 ALA A N 1
ATOM 550 C CA . ALA A 1 72 ? -17.856 -23.381 1.438 1.00 47.97 72 ALA A CA 1
ATOM 551 C C . ALA A 1 72 ? -19.270 -23.501 2.027 1.00 47.97 72 ALA A C 1
ATOM 553 O O . ALA A 1 72 ? -19.457 -23.881 3.179 1.00 47.97 72 ALA A O 1
ATOM 554 N N . ALA A 1 73 ? -20.278 -23.162 1.224 1.00 53.09 73 ALA A N 1
ATOM 555 C CA . ALA A 1 73 ? -21.674 -23.495 1.493 1.00 53.09 73 ALA A CA 1
ATOM 556 C C . ALA A 1 73 ? -22.318 -24.095 0.232 1.00 53.09 73 ALA A C 1
ATOM 558 O O . ALA A 1 73 ? -22.979 -23.400 -0.526 1.00 53.09 73 ALA A O 1
ATOM 559 N N . ILE A 1 74 ? -22.077 -25.389 0.012 1.00 52.00 74 ILE A N 1
ATOM 560 C CA . ILE A 1 74 ? -22.884 -26.336 -0.784 1.00 52.00 74 ILE A CA 1
ATOM 561 C C . ILE A 1 74 ? -22.386 -27.741 -0.399 1.00 52.00 74 ILE A C 1
ATOM 563 O O . ILE A 1 74 ? -21.209 -28.018 -0.581 1.00 52.00 74 ILE A O 1
ATOM 567 N N . SER A 1 75 ? -23.105 -28.713 0.151 1.00 48.56 75 SER A N 1
ATOM 568 C CA . SER A 1 75 ? -24.422 -28.894 0.773 1.00 48.56 75 SER A CA 1
ATOM 569 C C . SER A 1 75 ? -24.288 -30.193 1.602 1.00 48.56 75 SER A C 1
ATOM 571 O O . SER A 1 75 ? -23.484 -31.047 1.218 1.00 48.56 75 SER A O 1
ATOM 573 N N . PRO A 1 76 ? -25.042 -30.424 2.690 1.00 60.81 76 PRO A N 1
ATOM 574 C CA . PRO A 1 76 ? -25.249 -31.778 3.195 1.00 60.81 76 PRO A CA 1
ATOM 575 C C . PRO A 1 76 ? -26.408 -32.420 2.417 1.00 60.81 76 PRO A C 1
ATOM 577 O O . PRO A 1 76 ? -27.484 -31.828 2.356 1.00 60.81 76 PRO A O 1
ATOM 580 N N . ASP A 1 77 ? -26.217 -33.607 1.838 1.00 56.53 77 ASP A N 1
ATOM 581 C CA . ASP A 1 77 ? -27.347 -34.446 1.423 1.00 56.53 77 ASP A CA 1
ATOM 582 C C . ASP A 1 77 ? -27.153 -35.899 1.882 1.00 56.53 77 ASP A C 1
ATOM 584 O O . ASP A 1 77 ? -26.204 -36.573 1.481 1.00 56.53 77 ASP A O 1
ATOM 588 N N . SER A 1 78 ? -28.022 -36.236 2.842 1.00 61.28 78 SER A N 1
ATOM 589 C CA . SER A 1 78 ? -28.758 -37.477 3.142 1.00 61.28 78 SER A CA 1
ATOM 590 C C . SER A 1 78 ? -28.186 -38.841 2.756 1.00 61.28 78 SER A C 1
ATOM 592 O O . SER A 1 78 ? -28.104 -39.154 1.550 1.00 61.28 78 SER A O 1
#

Secondary structure (DSSP, 8-state):
--EEEETTTTEEEETTS--SS--TT-EEE-HHHHHHHHHHHHHS--EEEE-TTS-EEEE-HHHHTGGGSSS-------

Foldseek 3Di:
DWWKAAQVVLDIDDPPDDDPDDDPRIDTDHPVRVVVLVCCVPPVVWGWHADPVRDIDTDRPVVVVVVVPDDPDDDDDD